Protein AF-A0A8W8ILW5-F1 (afdb_monomer)

Sequence (129 aa):
VIFLQIFKQAAIACSHVERTNFWTGETRCCIYVECQPNFHVKECEVDNTADTCEPCPAGSFMFDRTDSHFPFQCRRYSCPPEARPKSTFSEKGCKLPCECDESRGYIGEDPCLCRKRARSFLLQTLHRK

Structure (mmCIF, N/CA/C/O backbone):
data_AF-A0A8W8ILW5-F1
#
_entry.id   AF-A0A8W8ILW5-F1
#
loop_
_atom_site.group_PDB
_atom_site.id
_atom_site.type_symbol
_atom_site.label_atom_id
_atom_site.label_alt_id
_atom_site.label_comp_id
_atom_site.label_asym_id
_atom_site.label_entity_id
_atom_site.label_seq_id
_atom_site.pdbx_PDB_ins_code
_atom_site.Cartn_x
_atom_site.Cartn_y
_atom_site.Cartn_z
_atom_site.occupancy
_atom_site.B_iso_or_equiv
_atom_site.auth_seq_id
_atom_site.auth_comp_id
_atom_site.auth_asym_id
_atom_site.auth_atom_id
_atom_site.pdbx_PDB_model_num
ATOM 1 N N . VAL A 1 1 ? 38.204 -12.037 -45.903 1.00 34.88 1 VAL A N 1
ATOM 2 C CA . VAL A 1 1 ? 38.305 -12.523 -44.510 1.00 34.88 1 VAL A CA 1
ATOM 3 C C . VAL A 1 1 ? 37.676 -11.472 -43.603 1.00 34.88 1 VAL A C 1
ATOM 5 O O . VAL A 1 1 ? 38.239 -10.403 -43.455 1.00 34.88 1 VAL A O 1
ATOM 8 N N . ILE A 1 2 ? 36.456 -11.784 -43.149 1.00 37.28 2 ILE A N 1
ATOM 9 C CA . ILE A 1 2 ? 35.739 -11.350 -41.932 1.00 37.28 2 ILE A CA 1
ATOM 10 C C . ILE A 1 2 ? 35.561 -9.834 -41.689 1.00 37.28 2 ILE A C 1
ATOM 12 O O . ILE A 1 2 ? 36.417 -9.154 -41.135 1.00 37.28 2 ILE A O 1
ATOM 16 N N . PHE A 1 3 ? 34.359 -9.355 -42.037 1.00 38.62 3 PHE A N 1
ATOM 17 C CA . PHE A 1 3 ? 33.739 -8.122 -41.542 1.00 38.62 3 PHE A CA 1
ATOM 18 C C . PHE A 1 3 ? 33.544 -8.217 -40.017 1.00 38.62 3 PHE A C 1
ATOM 20 O O . PHE A 1 3 ? 32.704 -8.982 -39.545 1.00 38.62 3 PHE A O 1
ATOM 27 N N . LEU A 1 4 ? 34.287 -7.424 -39.245 1.00 42.09 4 LEU A N 1
ATOM 28 C CA . LEU A 1 4 ? 33.985 -7.158 -37.837 1.00 42.09 4 LEU A CA 1
ATOM 29 C C . LEU A 1 4 ? 32.794 -6.193 -37.773 1.00 42.09 4 LEU A C 1
ATOM 31 O O . LEU A 1 4 ? 32.961 -4.975 -37.737 1.00 42.09 4 LEU A O 1
ATOM 35 N N . GLN A 1 5 ? 31.575 -6.736 -37.792 1.00 43.31 5 GLN A N 1
ATOM 36 C CA . GLN A 1 5 ? 30.413 -5.987 -37.328 1.00 43.31 5 GLN A CA 1
ATOM 37 C C . GLN A 1 5 ? 30.530 -5.830 -35.814 1.00 43.31 5 GLN A C 1
ATOM 39 O O . GLN A 1 5 ? 30.272 -6.751 -35.042 1.00 43.31 5 GLN A O 1
ATOM 44 N N . ILE A 1 6 ? 30.969 -4.645 -35.399 1.00 46.56 6 ILE A N 1
ATOM 45 C CA . ILE A 1 6 ? 30.840 -4.173 -34.028 1.00 46.56 6 ILE A CA 1
ATOM 46 C C . ILE A 1 6 ? 29.335 -4.080 -33.774 1.00 46.56 6 ILE A C 1
ATOM 48 O O . ILE A 1 6 ? 28.678 -3.153 -34.251 1.00 46.56 6 ILE A O 1
ATOM 52 N N . PHE A 1 7 ? 28.782 -5.069 -33.072 1.00 43.34 7 PHE A N 1
ATOM 53 C CA . PHE A 1 7 ? 27.438 -5.001 -32.518 1.00 43.34 7 PHE A CA 1
ATOM 54 C C . PHE A 1 7 ? 27.409 -3.816 -31.551 1.00 43.34 7 PHE A C 1
ATOM 56 O O . PHE A 1 7 ? 27.747 -3.940 -30.377 1.00 43.34 7 PHE A O 1
ATOM 63 N N . LYS A 1 8 ? 27.025 -2.636 -32.047 1.00 39.25 8 LYS A N 1
ATOM 64 C CA . LYS A 1 8 ? 26.455 -1.606 -31.189 1.00 39.25 8 LYS A CA 1
ATOM 65 C C . LYS A 1 8 ? 25.173 -2.214 -30.640 1.00 39.25 8 LYS A C 1
ATOM 67 O O . LYS A 1 8 ? 24.136 -2.157 -31.295 1.00 39.25 8 LYS A O 1
ATOM 72 N N . GLN A 1 9 ? 25.252 -2.830 -29.463 1.00 43.94 9 GLN A N 1
ATOM 73 C CA . GLN A 1 9 ? 24.088 -2.935 -28.600 1.00 43.94 9 GLN A CA 1
ATOM 74 C C . GLN A 1 9 ? 23.623 -1.499 -28.401 1.00 43.94 9 GLN A C 1
ATOM 76 O O . GLN A 1 9 ? 24.251 -0.712 -27.695 1.00 43.94 9 GLN A O 1
ATOM 81 N N . ALA A 1 10 ? 22.584 -1.120 -29.142 1.00 42.00 10 ALA A N 1
ATOM 82 C CA . ALA A 1 10 ? 21.784 0.022 -28.783 1.00 42.00 10 ALA A CA 1
ATOM 83 C C . ALA A 1 10 ? 21.252 -0.325 -27.396 1.00 42.00 10 ALA A C 1
ATOM 85 O O . ALA A 1 10 ? 20.338 -1.136 -27.273 1.00 42.00 10 ALA A O 1
ATOM 86 N N . ALA A 1 11 ? 21.903 0.194 -26.356 1.00 50.34 11 ALA A N 1
ATOM 87 C CA . ALA A 1 11 ? 21.285 0.267 -25.052 1.00 50.34 11 ALA A CA 1
ATOM 88 C C . ALA A 1 11 ? 19.994 1.047 -25.297 1.00 50.34 11 ALA A C 1
ATOM 90 O O . ALA A 1 11 ? 20.039 2.241 -25.604 1.00 50.34 11 ALA A O 1
ATOM 91 N N . ILE A 1 12 ? 18.864 0.341 -25.319 1.00 54.72 12 ILE A N 1
ATOM 92 C CA . ILE A 1 12 ? 17.553 0.971 -25.332 1.00 54.72 12 ILE A CA 1
ATOM 93 C C . ILE A 1 12 ? 17.519 1.710 -24.003 1.00 54.72 12 ILE A C 1
ATOM 95 O O . ILE A 1 12 ? 17.383 1.096 -22.949 1.00 54.72 12 ILE A O 1
ATOM 99 N N . ALA A 1 13 ? 17.804 3.011 -24.046 1.00 62.59 13 ALA A N 1
ATOM 100 C CA . ALA A 1 13 ? 17.790 3.839 -22.859 1.00 62.59 13 ALA A CA 1
ATOM 101 C C . ALA A 1 13 ? 16.376 3.752 -22.282 1.00 62.59 13 ALA A C 1
ATOM 103 O O . ALA A 1 13 ? 15.408 4.070 -22.976 1.00 62.59 13 ALA A O 1
ATOM 104 N N . CYS A 1 14 ? 16.258 3.258 -21.051 1.00 72.50 14 CYS A N 1
ATOM 105 C CA . CYS A 1 14 ? 14.970 3.119 -20.397 1.00 72.50 14 CYS A CA 1
ATOM 106 C C . CYS A 1 14 ? 14.329 4.506 -20.274 1.00 72.50 14 CYS A C 1
ATOM 108 O O . CYS A 1 14 ? 14.846 5.377 -19.580 1.00 72.50 14 CYS A O 1
ATOM 110 N N . SER A 1 15 ? 13.206 4.733 -20.957 1.00 75.50 15 SER A N 1
ATOM 111 C CA . SER A 1 15 ? 12.461 5.999 -20.887 1.00 75.50 15 SER A CA 1
ATOM 112 C C . SER A 1 15 ? 11.536 6.089 -19.667 1.00 75.50 15 SER A C 1
ATOM 114 O O . SER A 1 15 ? 10.778 7.049 -19.545 1.00 75.50 15 SER A O 1
ATOM 116 N N . HIS A 1 16 ? 11.552 5.070 -18.804 1.00 84.12 16 HIS A N 1
ATOM 117 C CA . HIS A 1 16 ? 10.653 4.911 -17.666 1.00 84.12 16 HIS A CA 1
ATOM 118 C C . HIS A 1 16 ? 11.448 4.685 -16.373 1.00 84.12 16 HIS A C 1
ATOM 120 O O . HIS A 1 16 ? 12.241 5.543 -15.995 1.00 84.12 16 HIS A O 1
ATOM 126 N N . VAL A 1 17 ? 11.231 3.560 -15.683 1.00 88.56 17 VAL A N 1
ATOM 127 C CA . VAL A 1 17 ? 11.878 3.250 -14.408 1.00 88.56 17 VAL A CA 1
ATOM 128 C C . VAL A 1 17 ? 12.848 2.098 -14.593 1.00 88.56 17 VAL A C 1
ATOM 130 O O . VAL A 1 17 ? 12.453 0.972 -14.891 1.00 88.56 17 VAL A O 1
ATOM 133 N N . GLU A 1 18 ? 14.128 2.388 -14.395 1.00 90.06 18 GLU A N 1
ATOM 134 C CA . GLU A 1 18 ? 15.189 1.391 -14.416 1.00 90.06 18 GLU A CA 1
ATOM 135 C C . GLU A 1 18 ? 15.311 0.728 -13.039 1.00 90.06 18 GLU A C 1
ATOM 137 O O . GLU A 1 18 ? 15.421 1.396 -12.008 1.00 90.06 18 GLU A O 1
ATOM 142 N N . ARG A 1 19 ? 15.274 -0.604 -13.014 1.00 84.75 19 ARG A N 1
ATOM 143 C CA . ARG A 1 19 ? 15.375 -1.419 -11.802 1.00 84.75 19 ARG A CA 1
ATOM 144 C C . ARG A 1 19 ? 16.567 -2.348 -11.960 1.00 84.75 19 ARG A C 1
ATOM 146 O O . ARG A 1 19 ? 16.567 -3.206 -12.838 1.00 84.75 19 ARG A O 1
ATOM 153 N N . THR A 1 20 ? 17.557 -2.202 -11.091 1.00 87.50 20 THR A N 1
ATOM 154 C CA . THR A 1 20 ? 18.758 -3.044 -11.114 1.00 87.50 20 THR A CA 1
ATOM 155 C C . THR A 1 20 ? 18.749 -3.975 -9.917 1.00 87.50 20 THR A C 1
ATOM 157 O O . THR A 1 20 ? 18.714 -3.538 -8.765 1.00 87.50 20 THR A O 1
ATOM 160 N N . ASN A 1 21 ? 18.780 -5.277 -10.185 1.00 84.00 21 ASN A N 1
ATOM 161 C CA . ASN A 1 21 ? 18.903 -6.284 -9.148 1.00 84.00 21 ASN A CA 1
ATOM 162 C C . ASN A 1 21 ? 20.322 -6.236 -8.566 1.00 84.00 21 ASN A C 1
ATOM 164 O O . ASN A 1 21 ? 21.301 -6.502 -9.259 1.00 84.00 21 ASN A O 1
ATOM 168 N N . PHE A 1 22 ? 20.428 -5.925 -7.274 1.00 86.62 22 PHE A N 1
ATOM 169 C CA . PHE A 1 22 ? 21.716 -5.795 -6.589 1.00 86.62 22 PHE A CA 1
ATOM 170 C C . PHE A 1 22 ? 22.557 -7.084 -6.600 1.00 86.62 22 PHE A C 1
ATOM 172 O O . PHE A 1 22 ? 23.782 -7.021 -6.592 1.00 86.62 22 PHE A O 1
ATOM 179 N N . TRP A 1 23 ? 21.914 -8.254 -6.613 1.00 86.31 23 TRP A N 1
ATOM 180 C CA . TRP A 1 23 ? 22.585 -9.548 -6.483 1.00 86.31 23 TRP A CA 1
ATOM 181 C C . TRP A 1 23 ? 23.006 -10.134 -7.828 1.00 86.31 23 TRP A C 1
ATOM 183 O O . TRP A 1 23 ? 24.069 -10.741 -7.920 1.00 86.31 23 TRP A O 1
ATOM 193 N N . THR A 1 24 ? 22.177 -9.974 -8.861 1.00 87.44 24 THR A N 1
ATOM 194 C CA . THR A 1 24 ? 22.456 -10.517 -10.200 1.00 87.44 24 THR A CA 1
ATOM 195 C C . THR A 1 24 ? 23.109 -9.499 -11.131 1.00 87.44 24 THR A C 1
ATOM 197 O O . THR A 1 24 ? 23.699 -9.892 -12.133 1.00 87.44 24 THR A O 1
ATOM 200 N N . GLY A 1 25 ? 23.015 -8.201 -10.818 1.00 84.88 25 GLY A N 1
ATOM 201 C CA . GLY A 1 25 ? 23.431 -7.115 -11.707 1.00 84.88 25 GLY A CA 1
ATOM 202 C C . GLY A 1 25 ? 22.531 -6.949 -12.934 1.00 84.88 25 GLY A C 1
ATOM 203 O O . GLY A 1 25 ? 22.868 -6.194 -13.840 1.00 84.88 25 GLY A O 1
ATOM 204 N N . GLU A 1 26 ? 21.406 -7.663 -12.985 1.00 85.88 26 GLU A N 1
ATOM 205 C CA . GLU A 1 26 ? 20.448 -7.577 -14.079 1.00 85.88 26 GLU A CA 1
ATOM 206 C C . GLU A 1 26 ? 19.635 -6.289 -13.965 1.00 85.88 26 GLU A C 1
ATOM 208 O O . GLU A 1 26 ? 19.054 -5.992 -12.916 1.00 85.88 26 GLU A O 1
ATOM 213 N N . THR A 1 27 ? 19.591 -5.538 -15.059 1.00 86.31 27 THR A N 1
ATOM 214 C CA . THR A 1 27 ? 18.829 -4.300 -15.175 1.00 86.31 27 THR A CA 1
ATOM 215 C C . THR A 1 27 ? 17.611 -4.537 -16.051 1.00 86.31 27 THR A C 1
ATOM 217 O O . THR A 1 27 ? 17.729 -5.086 -17.145 1.00 86.31 27 THR A O 1
ATOM 220 N N . ARG A 1 28 ? 16.448 -4.089 -15.578 1.00 89.25 28 ARG A N 1
ATOM 221 C CA . ARG A 1 28 ? 15.174 -4.141 -16.299 1.00 89.25 28 ARG A CA 1
ATOM 222 C C . ARG A 1 28 ? 14.528 -2.764 -16.356 1.00 89.25 28 ARG A C 1
ATOM 224 O O . ARG A 1 28 ? 14.621 -1.990 -15.402 1.00 89.25 28 ARG A O 1
ATOM 231 N N . CYS A 1 29 ? 13.855 -2.474 -17.459 1.00 90.44 29 CYS A N 1
ATOM 232 C CA . CYS A 1 29 ? 13.069 -1.267 -17.647 1.00 90.44 29 CYS A CA 1
ATOM 233 C C . CYS A 1 29 ? 11.585 -1.569 -17.423 1.00 90.44 29 CYS A C 1
ATOM 235 O O . CYS A 1 29 ? 11.004 -2.389 -18.132 1.00 90.44 29 CYS A O 1
ATOM 237 N N . CYS A 1 30 ? 10.960 -0.893 -16.460 1.00 92.00 30 CYS A N 1
ATOM 238 C CA . CYS A 1 30 ? 9.535 -1.029 -16.165 1.00 92.00 30 CYS A CA 1
ATOM 239 C C . CYS A 1 30 ? 8.766 0.236 -16.559 1.00 92.00 30 CYS A C 1
ATOM 241 O O . CYS A 1 30 ? 9.218 1.350 -16.283 1.00 92.00 30 CYS A O 1
ATOM 243 N N . ILE A 1 31 ? 7.582 0.081 -17.165 1.00 91.50 31 ILE A N 1
ATOM 244 C CA . ILE A 1 31 ? 6.686 1.207 -17.480 1.00 91.50 31 ILE A CA 1
ATOM 245 C C . ILE A 1 31 ? 6.079 1.740 -16.176 1.00 91.50 31 ILE A C 1
ATOM 247 O O . ILE A 1 31 ? 5.551 0.972 -15.369 1.00 91.50 31 ILE A O 1
ATOM 251 N N . TYR A 1 32 ? 6.159 3.060 -15.997 1.00 93.44 32 TYR A N 1
ATOM 252 C CA . TYR A 1 32 ? 5.701 3.782 -14.807 1.00 93.44 32 TYR A CA 1
ATOM 253 C C . TYR A 1 32 ? 4.200 3.609 -14.544 1.00 93.44 32 TYR A C 1
ATOM 255 O O . TYR A 1 32 ? 3.386 3.732 -15.463 1.00 93.44 32 TYR A O 1
ATOM 263 N N . VAL A 1 33 ? 3.841 3.439 -13.269 1.00 94.50 33 VAL A N 1
ATOM 264 C CA . VAL A 1 33 ? 2.462 3.508 -12.772 1.00 94.50 33 VAL A CA 1
ATOM 265 C C . VAL A 1 33 ? 2.366 4.334 -11.491 1.00 94.50 33 VAL A C 1
ATOM 267 O O . VAL A 1 33 ? 3.309 4.404 -10.704 1.00 94.50 33 VAL A O 1
ATOM 270 N N . GLU A 1 34 ? 1.187 4.914 -11.267 1.00 95.56 34 GLU A N 1
ATOM 271 C CA . GLU A 1 34 ? 0.785 5.540 -10.006 1.00 95.56 34 GLU A CA 1
ATOM 272 C C . GLU A 1 34 ? -0.379 4.736 -9.415 1.00 95.56 34 GLU A C 1
ATOM 274 O O . GLU A 1 34 ? -1.414 4.536 -10.058 1.00 95.56 34 GLU A O 1
ATOM 279 N N . CYS A 1 35 ? -0.214 4.274 -8.181 1.00 93.44 35 CYS A N 1
ATOM 280 C CA . CYS A 1 35 ? -1.194 3.472 -7.473 1.00 93.44 35 CYS A CA 1
ATOM 281 C C . CYS A 1 35 ? -2.025 4.317 -6.510 1.00 93.44 35 CYS A C 1
ATOM 283 O O . CYS A 1 35 ? -1.527 5.165 -5.764 1.00 93.44 35 CYS A O 1
ATOM 285 N N . GLN A 1 36 ? -3.329 4.044 -6.521 1.00 92.62 36 GLN A N 1
ATOM 286 C CA . GLN A 1 36 ? -4.283 4.633 -5.589 1.00 92.62 36 GLN A CA 1
ATOM 287 C C . GLN A 1 36 ? -4.046 4.125 -4.158 1.00 92.62 36 GLN A C 1
ATOM 289 O O . GLN A 1 36 ? -3.402 3.088 -3.96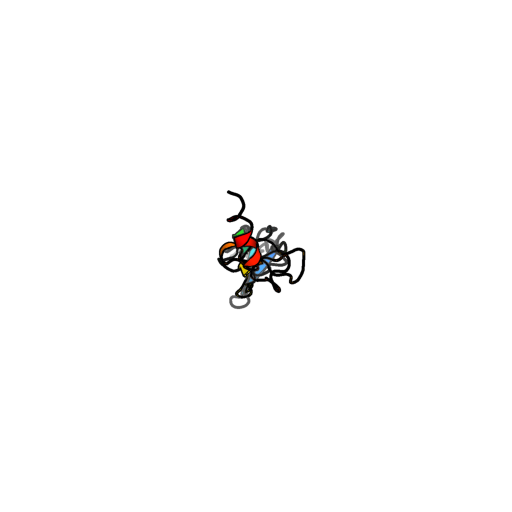7 1.00 92.62 36 GLN A O 1
ATOM 294 N N . PRO A 1 37 ? -4.606 4.807 -3.142 1.00 88.44 37 PRO A N 1
ATOM 295 C CA . PRO A 1 37 ? -4.597 4.299 -1.779 1.00 88.44 37 PRO A CA 1
ATOM 296 C C . PRO A 1 37 ? -5.106 2.855 -1.706 1.00 88.44 37 PRO A C 1
ATOM 298 O O . PRO A 1 37 ? -6.022 2.454 -2.422 1.00 88.44 37 PRO A O 1
ATOM 301 N N . ASN A 1 38 ? -4.517 2.099 -0.790 1.00 86.94 38 ASN A N 1
ATOM 302 C CA . ASN A 1 38 ? -4.707 0.679 -0.517 1.00 86.94 38 ASN A CA 1
ATOM 303 C C . ASN A 1 38 ? -4.114 -0.278 -1.562 1.00 86.94 38 ASN A C 1
ATOM 305 O O . ASN A 1 38 ? -4.336 -1.487 -1.483 1.00 86.94 38 ASN A O 1
ATOM 309 N N . PHE A 1 39 ? -3.323 0.250 -2.492 1.00 92.56 39 PHE A N 1
ATOM 310 C CA . PHE A 1 39 ? -2.517 -0.524 -3.423 1.00 92.56 39 PHE A CA 1
ATOM 311 C C . PHE A 1 39 ? -1.036 -0.216 -3.211 1.00 92.56 39 PHE A C 1
ATOM 313 O O . PHE A 1 39 ? -0.672 0.870 -2.758 1.00 92.56 39 PHE A O 1
ATOM 320 N N . HIS A 1 40 ? -0.184 -1.175 -3.548 1.00 94.44 40 HIS A N 1
ATOM 321 C CA . HIS A 1 40 ? 1.252 -0.974 -3.650 1.00 94.44 40 HIS A CA 1
ATOM 322 C C . HIS A 1 40 ? 1.726 -1.277 -5.067 1.00 94.44 40 HIS A C 1
ATOM 324 O O . HIS A 1 40 ? 1.084 -2.023 -5.811 1.00 94.44 40 HIS A O 1
ATOM 330 N N . VAL A 1 41 ? 2.873 -0.710 -5.426 1.00 95.75 41 VAL A N 1
ATOM 331 C CA . VAL A 1 41 ? 3.532 -1.046 -6.684 1.00 95.75 41 VAL A CA 1
ATOM 332 C C . VAL A 1 41 ? 4.104 -2.454 -6.571 1.00 95.75 41 VAL A C 1
ATOM 334 O O . VAL A 1 41 ? 4.852 -2.763 -5.639 1.00 95.75 41 VAL A O 1
ATOM 337 N N . LYS A 1 42 ? 3.750 -3.310 -7.523 1.00 94.69 42 LYS A N 1
ATOM 338 C CA . LYS A 1 42 ? 4.467 -4.539 -7.827 1.00 94.69 42 LYS A CA 1
ATOM 339 C C . LYS A 1 42 ? 5.327 -4.305 -9.051 1.00 94.69 42 LYS A C 1
ATOM 341 O O . LYS A 1 42 ? 4.842 -3.900 -10.109 1.00 94.69 42 LYS A O 1
ATOM 346 N N . GLU A 1 43 ? 6.606 -4.587 -8.865 1.00 92.25 43 GLU A N 1
ATOM 347 C CA . GLU A 1 43 ? 7.610 -4.407 -9.893 1.00 92.25 43 GLU A CA 1
ATOM 348 C C . GLU A 1 43 ? 7.387 -5.353 -11.072 1.00 92.25 43 GLU A C 1
ATOM 350 O O . GLU A 1 43 ? 7.094 -6.535 -10.879 1.00 92.25 43 GLU A O 1
ATOM 355 N N . CYS A 1 44 ? 7.568 -4.840 -12.286 1.00 91.50 44 CYS A N 1
ATOM 356 C CA . CYS A 1 44 ? 7.487 -5.638 -13.498 1.00 91.50 44 CYS A CA 1
ATOM 357 C C . CYS A 1 44 ? 8.520 -6.780 -13.479 1.00 91.50 44 CYS A C 1
ATOM 359 O O . CYS A 1 44 ? 9.689 -6.570 -13.164 1.00 91.50 44 CYS A O 1
ATOM 361 N N . GLU A 1 45 ? 8.104 -8.009 -13.793 1.00 90.12 45 GLU A N 1
ATOM 362 C CA . GLU A 1 45 ? 9.010 -9.171 -13.827 1.00 90.12 45 GLU A CA 1
ATOM 363 C C . GLU A 1 45 ? 9.731 -9.311 -15.172 1.00 90.12 45 GLU A C 1
ATOM 365 O O . GLU A 1 45 ? 10.825 -9.864 -15.227 1.00 90.12 45 GLU A O 1
ATOM 370 N N . VAL A 1 46 ? 9.133 -8.780 -16.242 1.00 88.88 46 VAL A N 1
ATOM 371 C CA . VAL A 1 46 ? 9.616 -8.893 -17.621 1.00 88.88 46 VAL A CA 1
ATOM 372 C C . VAL A 1 46 ? 10.066 -7.524 -18.125 1.00 88.88 46 VAL A C 1
ATOM 374 O O . VAL A 1 46 ? 9.392 -6.520 -17.892 1.00 88.88 46 VAL A O 1
ATOM 377 N N . ASP A 1 47 ? 11.188 -7.479 -18.839 1.00 88.38 47 ASP A N 1
ATOM 378 C CA . ASP A 1 47 ? 11.730 -6.234 -19.382 1.00 88.38 47 ASP A CA 1
ATOM 379 C C . ASP A 1 47 ? 10.747 -5.537 -20.343 1.00 88.38 47 ASP A C 1
ATOM 381 O O . ASP A 1 47 ? 10.072 -6.182 -21.149 1.00 88.38 47 ASP A O 1
ATOM 385 N N . ASN A 1 48 ? 10.667 -4.210 -20.250 1.00 85.81 48 ASN A N 1
ATOM 386 C CA . ASN A 1 48 ? 9.734 -3.338 -20.974 1.00 85.81 48 ASN A CA 1
ATOM 387 C C . ASN A 1 48 ? 8.242 -3.627 -20.722 1.00 85.81 48 ASN A C 1
ATOM 389 O O . ASN A 1 48 ? 7.392 -3.263 -21.539 1.00 85.81 48 ASN A O 1
ATOM 393 N N . THR A 1 49 ? 7.899 -4.254 -19.594 1.00 90.44 49 THR A N 1
ATOM 394 C CA . THR A 1 49 ? 6.501 -4.396 -19.156 1.00 90.44 49 THR A CA 1
ATOM 395 C C . THR A 1 49 ? 6.139 -3.379 -18.079 1.00 90.44 49 THR A C 1
ATOM 397 O O . THR A 1 49 ? 7.001 -2.719 -17.502 1.00 90.44 49 THR A O 1
ATOM 400 N N . ALA A 1 50 ? 4.841 -3.185 -17.846 1.00 90.06 50 ALA A N 1
ATOM 401 C CA . ALA A 1 50 ? 4.382 -2.236 -16.845 1.00 90.06 50 ALA A CA 1
ATOM 402 C C . ALA A 1 50 ? 4.532 -2.781 -15.429 1.00 90.06 50 ALA A C 1
ATOM 404 O O . ALA A 1 50 ? 4.253 -3.952 -15.164 1.00 90.06 50 ALA A O 1
ATOM 405 N N . ASP A 1 51 ? 4.919 -1.892 -14.516 1.00 94.00 51 ASP A N 1
ATOM 406 C CA . ASP A 1 51 ? 4.621 -2.102 -13.109 1.00 94.00 51 ASP A CA 1
ATOM 407 C C . ASP A 1 51 ? 3.101 -2.225 -12.925 1.00 94.00 51 ASP A C 1
ATOM 409 O O . ASP A 1 51 ? 2.302 -1.775 -13.750 1.00 94.00 51 ASP A O 1
ATOM 413 N N . THR A 1 52 ? 2.676 -2.850 -11.834 1.00 95.56 52 THR A N 1
ATOM 414 C CA . THR A 1 52 ? 1.250 -3.069 -11.566 1.00 95.56 52 THR A CA 1
ATOM 415 C C . THR A 1 52 ? 0.883 -2.613 -10.165 1.00 95.56 52 THR A C 1
ATOM 417 O O . THR A 1 52 ? 1.725 -2.569 -9.273 1.00 95.56 52 THR A O 1
ATOM 420 N N . CYS A 1 53 ? -0.382 -2.249 -9.968 1.00 95.75 53 CYS A N 1
ATO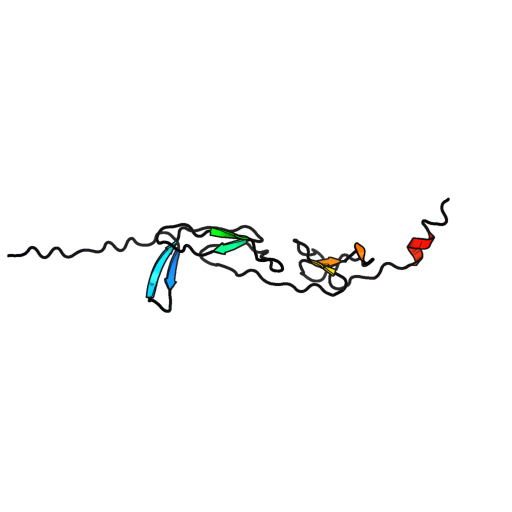M 421 C CA . CYS A 1 53 ? -0.908 -1.897 -8.656 1.00 95.75 53 CYS A CA 1
ATOM 422 C C . CYS A 1 53 ? -1.612 -3.110 -8.057 1.00 95.75 53 CYS A C 1
ATOM 424 O O . CYS A 1 53 ? -2.704 -3.474 -8.497 1.00 95.75 53 CYS A O 1
ATOM 426 N N . GLU A 1 54 ? -0.997 -3.724 -7.051 1.00 94.69 54 GLU A N 1
ATOM 427 C CA . GLU A 1 54 ? -1.591 -4.841 -6.320 1.00 94.69 54 GLU A CA 1
ATOM 428 C C . GLU A 1 54 ? -2.217 -4.362 -5.005 1.00 94.69 54 GLU A C 1
ATOM 430 O O . GLU A 1 54 ? -1.693 -3.447 -4.363 1.00 94.69 54 GLU A O 1
ATOM 435 N N . PRO A 1 55 ? -3.371 -4.925 -4.600 1.00 91.94 55 PRO A N 1
ATOM 436 C CA . PRO A 1 55 ? -4.028 -4.536 -3.361 1.00 91.94 55 PRO A CA 1
ATOM 437 C C . PRO A 1 55 ? -3.181 -4.933 -2.150 1.00 91.94 55 PRO A C 1
ATOM 439 O O . PRO A 1 55 ? -2.539 -5.984 -2.138 1.00 91.94 55 PRO A O 1
ATOM 442 N N . CYS A 1 56 ? -3.230 -4.124 -1.092 1.00 89.38 56 CYS A N 1
ATOM 443 C CA . CYS A 1 56 ? -2.535 -4.456 0.143 1.00 89.38 56 CYS A CA 1
ATOM 444 C C . CYS A 1 56 ? -3.013 -5.802 0.728 1.00 89.38 56 CYS A C 1
ATOM 446 O O . CYS A 1 56 ? -4.218 -6.083 0.736 1.00 89.38 56 CYS A O 1
ATOM 448 N N . PRO A 1 57 ? -2.088 -6.624 1.261 1.00 87.62 57 PRO A N 1
ATOM 449 C CA . PRO A 1 57 ? -2.427 -7.852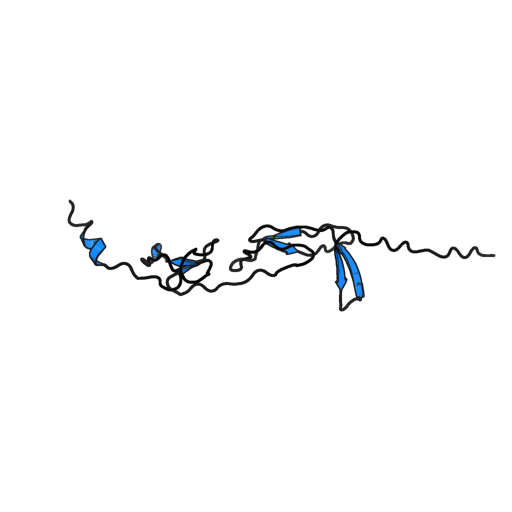 1.969 1.00 87.62 57 PRO A CA 1
ATOM 450 C C . PRO A 1 57 ? -3.435 -7.639 3.105 1.00 87.62 57 PRO A C 1
ATOM 452 O O . PRO A 1 57 ? -3.507 -6.578 3.720 1.00 87.62 57 PRO A O 1
ATOM 455 N N . ALA A 1 58 ? -4.173 -8.692 3.460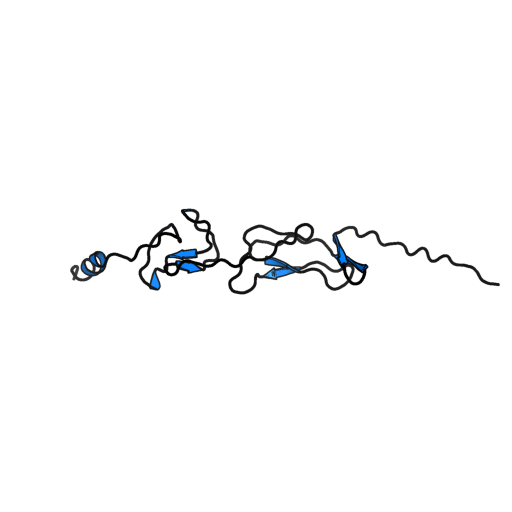 1.00 78.75 58 ALA A N 1
ATOM 456 C CA . ALA A 1 58 ? -5.118 -8.629 4.570 1.00 78.75 58 ALA A CA 1
ATOM 457 C C . ALA A 1 58 ? -4.436 -8.164 5.875 1.00 78.75 58 ALA A C 1
ATOM 459 O O . ALA A 1 58 ? -3.416 -8.713 6.301 1.00 78.75 58 ALA A O 1
ATOM 460 N N . GLY A 1 59 ? -5.016 -7.144 6.514 1.00 73.31 59 GLY A N 1
ATOM 461 C CA . GLY A 1 59 ? -4.492 -6.554 7.750 1.00 73.31 59 GLY A CA 1
ATOM 462 C C . GLY A 1 59 ? -3.339 -5.561 7.556 1.00 73.31 59 GLY A C 1
ATOM 463 O O . GLY A 1 59 ? -2.799 -5.065 8.547 1.00 73.31 59 GLY A O 1
ATOM 464 N N . SER A 1 60 ? -2.956 -5.251 6.315 1.00 84.50 60 SER A N 1
ATOM 465 C CA . SER A 1 60 ? -2.119 -4.098 5.994 1.00 84.50 60 SER A CA 1
ATOM 466 C C . SER A 1 60 ? -2.879 -3.094 5.134 1.00 84.50 60 SER A C 1
ATOM 468 O O . SER A 1 60 ? -3.867 -3.418 4.482 1.00 84.50 60 SER A O 1
ATOM 470 N N . PHE A 1 61 ? -2.424 -1.848 5.181 1.00 82.75 61 PHE A N 1
ATOM 471 C CA . PHE A 1 61 ? -3.037 -0.734 4.485 1.00 82.75 61 PHE A CA 1
ATOM 472 C C . PHE A 1 61 ? -1.961 0.203 3.949 1.00 82.75 61 PHE A C 1
ATOM 474 O O . PHE A 1 61 ? -0.896 0.379 4.551 1.00 82.75 61 PHE A O 1
ATOM 481 N N . MET A 1 62 ? -2.275 0.826 2.824 1.00 85.88 62 MET A N 1
ATOM 482 C CA . MET A 1 62 ? -1.533 1.938 2.253 1.00 85.88 62 MET A CA 1
ATOM 483 C C . MET A 1 62 ? -2.512 3.096 2.130 1.00 85.88 62 MET A C 1
ATOM 485 O O . MET A 1 62 ? -3.570 2.925 1.545 1.00 85.88 62 MET A O 1
ATOM 489 N N . PHE A 1 63 ? -2.214 4.254 2.700 1.00 77.12 63 PHE A N 1
ATOM 490 C CA . PHE A 1 63 ? -3.125 5.405 2.614 1.00 77.12 63 PHE A CA 1
ATOM 491 C C . PHE A 1 63 ? -2.600 6.484 1.679 1.00 77.12 63 PHE A C 1
ATOM 493 O O . PHE A 1 63 ? -3.390 7.184 1.049 1.00 77.12 63 PHE A O 1
ATOM 500 N N . ASP A 1 64 ? -1.279 6.576 1.568 1.00 83.19 64 ASP A N 1
ATOM 501 C CA . ASP A 1 64 ? -0.617 7.471 0.638 1.00 83.19 64 ASP A CA 1
ATOM 502 C C . ASP A 1 64 ? -0.635 6.867 -0.767 1.00 83.19 64 ASP A C 1
ATOM 504 O O . ASP A 1 64 ? -0.611 5.646 -0.944 1.00 83.19 64 ASP A O 1
ATOM 508 N N . ARG A 1 65 ? -0.667 7.731 -1.782 1.00 88.75 65 ARG A N 1
ATOM 509 C CA . ARG A 1 65 ? -0.384 7.287 -3.145 1.00 88.75 65 ARG A CA 1
ATOM 510 C C . ARG A 1 65 ? 1.078 6.880 -3.242 1.00 88.75 65 ARG A C 1
ATOM 512 O O . ARG A 1 65 ? 1.943 7.458 -2.586 1.00 88.75 65 ARG A O 1
ATOM 519 N N . THR A 1 66 ? 1.340 5.886 -4.070 1.00 93.12 66 THR A N 1
ATOM 520 C CA . THR A 1 66 ? 2.686 5.385 -4.332 1.00 93.12 66 THR A CA 1
ATOM 521 C C . THR A 1 66 ? 2.862 5.206 -5.824 1.00 93.12 66 THR A C 1
ATOM 523 O O . THR A 1 66 ? 1.885 4.999 -6.539 1.00 93.12 66 THR A O 1
ATOM 526 N N . ASP A 1 67 ? 4.091 5.310 -6.302 1.00 93.94 67 ASP A N 1
ATOM 527 C CA . ASP A 1 67 ? 4.389 5.187 -7.718 1.00 93.94 67 ASP A CA 1
ATOM 528 C C . ASP A 1 67 ? 5.679 4.408 -7.957 1.00 93.94 67 ASP A C 1
ATOM 530 O O . ASP A 1 67 ? 6.386 4.028 -7.021 1.00 93.94 67 ASP A O 1
ATOM 534 N N . SER A 1 68 ? 5.972 4.128 -9.224 1.00 92.62 68 SER A N 1
ATOM 535 C CA . SER A 1 68 ? 7.125 3.316 -9.607 1.00 92.62 68 SER A CA 1
ATOM 536 C C . SER A 1 68 ? 8.482 3.887 -9.180 1.00 92.62 68 SER A C 1
ATOM 538 O O . SER A 1 68 ? 9.423 3.101 -9.034 1.00 92.62 68 SER A O 1
ATOM 540 N N . HIS A 1 69 ? 8.602 5.206 -8.981 1.00 90.50 69 HIS A N 1
ATOM 541 C CA . HIS A 1 69 ? 9.832 5.842 -8.492 1.00 90.50 69 HIS A CA 1
ATOM 542 C C . HIS A 1 69 ? 9.957 5.722 -6.972 1.00 90.50 69 HIS A C 1
ATOM 544 O O . HIS A 1 69 ? 11.053 5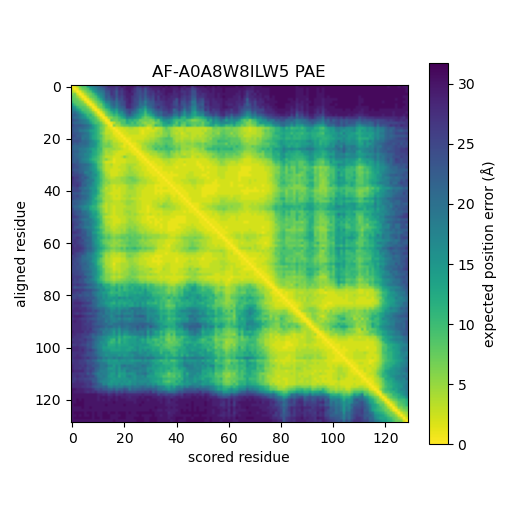.523 -6.449 1.00 90.50 69 HIS A O 1
ATOM 550 N N . PHE A 1 70 ? 8.827 5.813 -6.270 1.00 89.50 70 PHE A N 1
ATOM 551 C CA . PHE A 1 70 ? 8.734 5.726 -4.819 1.00 89.50 70 PHE A CA 1
ATOM 552 C C . PHE A 1 70 ? 7.767 4.602 -4.408 1.00 89.50 70 PHE A C 1
ATOM 554 O O . PHE A 1 70 ? 6.659 4.882 -3.928 1.00 89.50 70 PHE A O 1
ATOM 561 N N . PRO A 1 71 ? 8.170 3.323 -4.580 1.00 89.56 71 PRO A N 1
ATOM 562 C CA . PRO A 1 71 ? 7.337 2.174 -4.249 1.00 89.56 71 PRO A CA 1
ATOM 563 C C . PRO A 1 71 ? 7.288 1.983 -2.727 1.00 89.56 71 PRO A C 1
ATOM 565 O O . PRO A 1 71 ? 8.160 1.370 -2.105 1.00 89.56 71 PRO A O 1
ATOM 568 N N . PHE A 1 72 ? 6.257 2.535 -2.097 1.00 89.94 72 PHE A N 1
ATOM 569 C CA . PHE A 1 72 ? 6.009 2.395 -0.673 1.00 89.94 72 PHE A CA 1
ATOM 570 C C . PHE A 1 72 ? 5.394 1.026 -0.368 1.00 89.94 72 PHE A C 1
ATOM 572 O O . PHE A 1 72 ? 4.615 0.470 -1.140 1.00 89.94 72 PHE A O 1
ATOM 579 N N . GLN A 1 73 ? 5.712 0.502 0.815 1.00 89.00 73 GLN A N 1
ATOM 580 C CA . GLN A 1 73 ? 5.216 -0.788 1.295 1.00 89.00 73 GLN A CA 1
ATOM 581 C C . GLN A 1 73 ? 3.967 -0.626 2.165 1.00 89.00 73 GLN A C 1
ATOM 583 O O . GLN A 1 73 ? 3.908 0.269 3.016 1.00 89.00 73 GLN A O 1
ATOM 588 N N . CYS A 1 74 ? 2.985 -1.517 1.994 1.00 89.38 74 CYS A N 1
ATOM 589 C CA . CYS A 1 74 ? 1.790 -1.546 2.840 1.00 89.38 74 CYS A CA 1
ATOM 590 C C . CYS A 1 74 ? 2.178 -1.738 4.312 1.00 89.38 74 CYS A C 1
ATOM 592 O O . CYS A 1 74 ? 3.008 -2.585 4.652 1.00 89.38 74 CYS A O 1
ATOM 594 N N . ARG A 1 75 ? 1.540 -0.987 5.212 1.00 87.25 75 ARG A N 1
ATOM 595 C CA . ARG A 1 75 ? 1.837 -1.013 6.650 1.00 87.25 75 ARG A CA 1
ATOM 596 C C . ARG A 1 75 ? 0.754 -1.753 7.412 1.00 87.25 75 ARG A C 1
ATOM 598 O O . ARG A 1 75 ? -0.430 -1.597 7.134 1.00 87.25 75 ARG A O 1
ATOM 605 N N . ARG A 1 76 ? 1.150 -2.554 8.399 1.00 83.44 76 ARG A N 1
ATOM 606 C CA . ARG A 1 76 ? 0.203 -3.159 9.342 1.00 83.44 76 ARG A CA 1
ATOM 607 C C . ARG A 1 76 ? -0.078 -2.185 10.475 1.00 83.44 76 ARG A C 1
ATOM 609 O O . ARG A 1 76 ? 0.849 -1.599 11.029 1.00 83.44 76 ARG A O 1
ATOM 616 N N . TYR A 1 77 ? -1.349 -2.057 10.828 1.00 78.06 77 TYR A N 1
ATOM 617 C CA . TYR A 1 77 ? -1.798 -1.252 11.957 1.00 78.06 77 TYR A CA 1
ATOM 618 C C . TYR A 1 77 ? -2.477 -2.167 12.970 1.00 78.06 77 TYR A C 1
ATOM 620 O O . TYR A 1 77 ? -3.285 -3.017 12.602 1.00 78.06 77 TYR A O 1
ATOM 628 N N . SER A 1 78 ? -2.135 -2.002 14.246 1.00 79.75 78 SER A N 1
ATOM 629 C CA . SER A 1 78 ? -2.783 -2.724 15.338 1.00 79.75 78 SER A CA 1
ATOM 630 C C . SER A 1 78 ? -3.832 -1.819 15.963 1.00 79.75 78 SER A C 1
ATOM 632 O O . SER A 1 78 ? -3.486 -0.781 16.527 1.00 79.75 78 SER A O 1
ATOM 634 N N . CYS A 1 79 ? -5.103 -2.207 15.871 1.00 82.31 79 CYS A N 1
ATOM 635 C CA . CYS A 1 79 ? -6.159 -1.511 16.594 1.00 82.31 79 CYS A CA 1
ATOM 636 C C . CYS A 1 79 ? -6.094 -1.857 18.088 1.00 82.31 79 CYS A C 1
ATOM 638 O O . CYS A 1 79 ? -5.733 -2.987 18.438 1.00 82.31 79 CYS A O 1
ATOM 640 N N . PRO A 1 80 ? -6.436 -0.912 18.976 1.00 86.31 80 PRO A N 1
ATOM 641 C CA . PRO A 1 80 ? -6.617 -1.213 20.389 1.00 86.31 80 PRO A CA 1
ATOM 642 C C . PRO A 1 80 ? -7.772 -2.215 20.599 1.00 86.31 80 PRO A C 1
ATOM 644 O O . PRO A 1 80 ? -8.645 -2.326 19.735 1.00 86.31 80 PRO A O 1
ATOM 647 N N . PRO A 1 81 ? -7.806 -2.944 21.731 1.00 87.31 81 PRO A N 1
ATOM 648 C CA . PRO A 1 81 ? -8.768 -4.026 21.982 1.00 87.31 81 PRO A CA 1
ATOM 649 C C . PRO A 1 81 ? -10.247 -3.627 21.892 1.00 87.31 81 PRO A C 1
ATOM 651 O O . PRO A 1 81 ? -11.109 -4.487 21.694 1.00 87.31 81 PRO A O 1
ATOM 654 N N . GLU A 1 82 ? -10.552 -2.350 22.094 1.00 89.44 82 GLU A N 1
ATOM 655 C CA . GLU A 1 82 ? -11.889 -1.755 22.070 1.00 89.44 82 GLU A CA 1
ATOM 656 C C . GLU A 1 82 ? -12.319 -1.270 20.673 1.00 89.44 82 GLU A C 1
ATOM 658 O O . GLU A 1 82 ? -13.467 -0.857 20.489 1.00 89.44 82 GLU A O 1
ATOM 663 N N . ALA A 1 83 ? -11.412 -1.314 19.695 1.00 88.12 83 ALA A N 1
ATOM 664 C CA . ALA A 1 83 ? -11.630 -0.871 18.327 1.00 88.12 83 ALA A CA 1
ATOM 665 C C . ALA A 1 83 ? -11.480 -2.027 17.329 1.00 88.12 83 ALA A C 1
ATOM 667 O O . ALA A 1 83 ? -10.839 -3.045 17.592 1.00 88.12 83 ALA A O 1
ATOM 668 N N . ARG A 1 84 ? -12.065 -1.849 16.149 1.00 84.75 84 ARG A N 1
ATOM 669 C CA . ARG A 1 84 ? -11.965 -2.758 15.008 1.00 84.75 84 ARG A CA 1
ATOM 670 C C . ARG A 1 84 ? -11.323 -2.050 13.810 1.00 84.75 84 ARG A C 1
ATOM 672 O O . ARG A 1 84 ? -11.459 -0.831 13.698 1.00 84.75 84 ARG A O 1
ATOM 679 N N . PRO A 1 85 ? -10.643 -2.780 12.909 1.00 80.56 8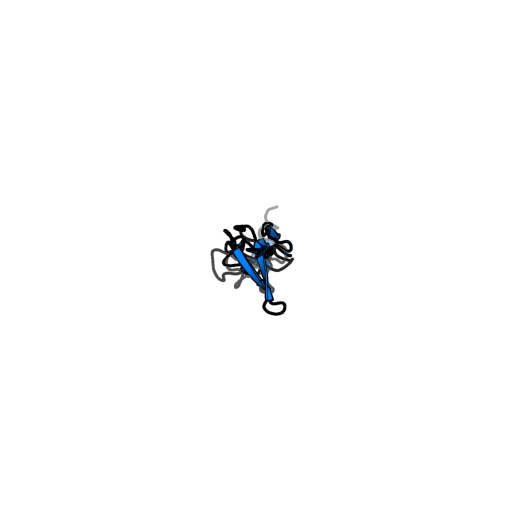5 PRO A N 1
ATOM 680 C CA . PRO A 1 85 ? -10.041 -2.189 11.718 1.00 80.56 85 PRO A CA 1
ATOM 681 C C . PRO A 1 85 ? -11.089 -1.563 10.796 1.00 80.56 85 PRO A C 1
ATOM 683 O O . PRO A 1 85 ? -12.184 -2.104 10.632 1.00 80.56 85 PRO A O 1
ATOM 686 N N . LYS A 1 86 ? -10.722 -0.458 10.150 1.00 78.94 86 LYS A N 1
ATOM 687 C CA . LYS A 1 86 ? -11.511 0.228 9.125 1.00 78.94 86 LYS A CA 1
ATOM 688 C C . LYS A 1 86 ? -10.606 0.661 7.976 1.00 78.94 86 LYS A C 1
ATOM 690 O O . LYS A 1 86 ? -9.427 0.904 8.169 1.00 78.94 86 LYS A O 1
ATOM 695 N N . SER A 1 87 ? -11.159 0.817 6.779 1.00 66.81 87 SER A N 1
ATOM 696 C CA . SER A 1 87 ? -10.433 1.275 5.587 1.00 66.81 87 SER A CA 1
ATOM 697 C C . SER A 1 87 ? -10.128 2.783 5.551 1.00 66.81 87 SER A C 1
ATOM 699 O O . SER A 1 87 ? -9.662 3.279 4.530 1.00 66.81 87 SER A O 1
ATOM 701 N N . THR A 1 88 ? -10.403 3.536 6.619 1.00 67.69 88 THR A N 1
ATOM 702 C CA . THR A 1 88 ? -10.222 4.997 6.687 1.00 67.69 88 THR A CA 1
ATOM 703 C C . THR A 1 88 ? -9.614 5.400 8.026 1.00 67.69 88 THR A C 1
ATOM 705 O O . THR A 1 88 ? -9.949 4.799 9.048 1.00 67.69 88 THR A O 1
ATOM 708 N N . PHE A 1 89 ? -8.779 6.443 8.047 1.00 67.56 89 PHE A N 1
ATOM 709 C CA . PHE A 1 89 ? -8.331 7.053 9.302 1.00 67.56 89 PHE A CA 1
ATOM 710 C C . PHE A 1 89 ? -9.487 7.727 10.032 1.00 67.56 89 PHE A C 1
ATOM 712 O O . PHE A 1 89 ? -10.364 8.316 9.397 1.00 67.56 89 PHE A O 1
ATOM 719 N N . SER A 1 90 ? -9.452 7.693 11.365 1.00 68.44 90 SER A N 1
ATOM 720 C CA . SER A 1 90 ? -10.235 8.664 12.120 1.00 68.44 90 SER A CA 1
ATOM 721 C C . SER A 1 90 ? -9.672 10.064 11.879 1.00 68.44 90 SER A C 1
ATOM 723 O O . SER A 1 90 ? -8.465 10.291 11.983 1.00 68.44 90 SER A O 1
ATOM 725 N N . GLU A 1 91 ? -10.553 11.013 11.567 1.00 70.75 91 GLU A N 1
ATOM 726 C CA . GLU A 1 91 ? -10.210 12.438 11.493 1.00 70.75 91 GLU A CA 1
ATOM 727 C C . GLU A 1 91 ? -9.882 13.018 12.878 1.00 70.75 91 GLU A C 1
ATOM 729 O O . GLU A 1 91 ? -9.322 14.110 12.986 1.00 70.75 91 GLU A O 1
ATOM 734 N N . LYS A 1 92 ? -10.232 12.291 13.947 1.00 68.06 92 LYS A N 1
ATOM 735 C CA . LYS A 1 92 ? -10.125 12.734 15.334 1.00 68.06 92 LYS A CA 1
ATOM 736 C C . LYS A 1 92 ? -9.341 11.731 16.171 1.00 68.06 92 LYS A C 1
ATOM 738 O O . LYS A 1 92 ? -9.513 10.521 16.055 1.00 68.06 92 LYS A O 1
ATOM 743 N N . GLY A 1 93 ? -8.526 12.256 17.081 1.00 75.44 93 GLY A N 1
ATOM 744 C CA . GLY A 1 93 ? -7.759 11.427 18.002 1.00 75.44 93 GLY A CA 1
ATOM 745 C C . GLY A 1 93 ? -6.565 10.760 17.332 1.00 75.44 93 GLY A C 1
ATOM 746 O O . GLY A 1 93 ? -5.828 11.403 16.578 1.00 75.44 93 GLY A O 1
ATOM 747 N N . CYS A 1 94 ? -6.333 9.482 17.630 1.00 75.25 94 CYS A N 1
ATOM 748 C CA . CYS A 1 94 ? -5.183 8.797 17.063 1.00 75.25 94 CYS A CA 1
ATOM 749 C C . CYS A 1 94 ? -5.394 8.456 15.584 1.00 75.25 94 CYS A C 1
ATOM 751 O O . CYS A 1 94 ? -6.421 7.910 15.177 1.00 75.25 94 CYS A O 1
ATOM 753 N N . LYS A 1 95 ? -4.374 8.756 14.772 1.00 76.06 95 LYS A N 1
ATOM 754 C CA . LYS A 1 95 ? -4.318 8.399 13.352 1.00 76.06 95 LYS A CA 1
ATOM 755 C C . LYS A 1 95 ? -4.096 6.895 13.228 1.00 76.06 95 LYS A C 1
ATOM 757 O O . LYS A 1 95 ? -2.989 6.445 12.943 1.00 76.06 95 LYS A O 1
ATOM 762 N N . LEU A 1 96 ? -5.151 6.129 13.480 1.00 77.88 96 LEU A N 1
ATOM 763 C CA . LEU A 1 96 ? -5.236 4.704 13.209 1.00 77.88 96 LEU A CA 1
ATOM 764 C C . LEU A 1 96 ? -6.421 4.426 12.278 1.00 77.88 96 LEU A C 1
ATOM 766 O O . LEU A 1 96 ? -7.460 5.084 12.392 1.00 77.88 96 LEU A O 1
ATOM 770 N N . PRO A 1 97 ? -6.287 3.448 11.370 1.00 79.62 97 PRO A N 1
ATOM 771 C CA . PRO A 1 97 ? -7.377 2.991 10.523 1.00 79.62 97 PRO A CA 1
ATOM 772 C C . PRO A 1 97 ? -8.281 2.039 11.308 1.00 79.62 97 PRO A C 1
ATOM 774 O O . PRO A 1 97 ? -8.369 0.841 11.044 1.00 79.62 97 PRO A O 1
ATOM 777 N N . CYS A 1 98 ? -8.887 2.575 12.359 1.00 84.00 98 CYS A N 1
ATOM 778 C CA . CYS A 1 98 ? -9.687 1.837 13.318 1.00 84.00 98 CYS A CA 1
ATOM 779 C C . CYS A 1 98 ? -10.932 2.655 13.662 1.00 84.00 98 CYS A C 1
ATOM 781 O O . CYS A 1 98 ? -10.914 3.884 13.622 1.00 84.00 98 CYS A O 1
ATOM 783 N N . GLU A 1 99 ? -12.004 1.974 14.041 1.00 87.50 99 GLU A N 1
ATOM 784 C CA . GLU A 1 99 ? -13.193 2.585 14.633 1.00 87.50 99 GLU A CA 1
ATOM 785 C C . GLU A 1 99 ? -13.602 1.815 15.885 1.00 87.50 99 GLU A C 1
ATOM 787 O O . GLU A 1 99 ? -13.314 0.624 16.002 1.00 87.50 99 GLU A O 1
ATOM 792 N N . CYS A 1 100 ? -14.266 2.474 16.833 1.00 89.50 100 CYS A N 1
ATOM 793 C CA . CYS A 1 100 ? -14.732 1.797 18.039 1.00 89.50 100 CYS A CA 1
ATOM 794 C C . CYS A 1 100 ? -15.692 0.650 17.700 1.00 89.50 100 CYS A C 1
ATOM 796 O O . CYS A 1 100 ? -16.549 0.771 16.823 1.00 89.50 100 CYS A O 1
ATOM 798 N N . ASP A 1 101 ? -15.546 -0.479 18.397 1.00 91.19 101 ASP A N 1
ATOM 799 C CA . ASP A 1 101 ? -16.368 -1.656 18.139 1.00 91.19 101 ASP A CA 1
ATOM 800 C C . ASP A 1 101 ? -17.754 -1.517 18.788 1.00 91.19 101 ASP A C 1
ATOM 802 O O . ASP A 1 101 ? -18.012 -1.971 19.912 1.00 91.19 101 ASP A O 1
ATOM 806 N N . GLU A 1 102 ? -18.672 -0.900 18.045 1.00 89.56 102 GLU A N 1
ATOM 807 C CA . GLU A 1 102 ? -20.059 -0.721 18.474 1.00 89.56 102 GLU A CA 1
ATOM 808 C C . GLU A 1 102 ? -20.789 -2.050 18.703 1.00 89.56 102 GLU A C 1
ATOM 810 O O . GLU A 1 102 ? -21.670 -2.116 19.564 1.00 89.56 102 GLU A O 1
ATOM 815 N N . SER A 1 103 ? -20.395 -3.127 18.010 1.00 86.88 103 SER A N 1
ATOM 816 C CA . SER A 1 103 ? -21.000 -4.456 18.185 1.00 86.88 103 SER A CA 1
ATOM 817 C C . SER A 1 103 ? -20.723 -5.030 19.576 1.00 86.88 103 SER A C 1
ATOM 819 O O . SER A 1 103 ? -21.562 -5.715 20.162 1.00 86.88 103 SER A O 1
ATOM 821 N N . ARG A 1 104 ? -19.574 -4.665 20.157 1.00 87.06 104 ARG A N 1
ATOM 822 C CA . ARG A 1 104 ? -19.181 -4.986 21.538 1.00 87.06 104 ARG A CA 1
ATOM 823 C C . ARG A 1 104 ? -19.585 -3.900 22.539 1.00 87.06 104 ARG A C 1
ATOM 825 O O . ARG A 1 104 ? -19.254 -3.991 23.724 1.00 87.06 104 ARG A O 1
ATOM 832 N N . GLY A 1 105 ? -20.331 -2.893 22.084 1.00 89.06 105 GLY A N 1
ATOM 833 C CA . GLY A 1 105 ? -20.840 -1.799 22.900 1.00 89.06 105 GLY A CA 1
ATOM 834 C C . GLY A 1 105 ? -19.804 -0.725 23.223 1.00 89.06 105 GLY A C 1
ATOM 835 O O . GLY A 1 105 ? -19.983 -0.018 24.215 1.00 89.06 105 GLY A O 1
ATOM 836 N N . TYR A 1 106 ? -18.736 -0.596 22.435 1.00 91.75 106 TYR A N 1
ATOM 837 C CA . TYR A 1 106 ? -17.780 0.505 22.541 1.00 91.75 106 TYR A CA 1
ATOM 838 C C . TYR A 1 106 ? -18.161 1.637 21.584 1.00 91.75 106 TYR A C 1
ATOM 840 O O . TYR A 1 106 ? -18.510 1.393 20.437 1.00 91.75 106 TYR A O 1
ATOM 848 N N . ILE A 1 107 ? -18.111 2.878 22.059 1.00 89.81 107 ILE A N 1
ATOM 849 C CA . ILE A 1 107 ? -18.450 4.083 21.294 1.00 89.81 107 ILE A CA 1
ATOM 850 C C . ILE A 1 107 ? -17.360 5.144 21.464 1.00 89.81 107 ILE A C 1
ATOM 852 O O . ILE A 1 107 ? -16.702 5.208 22.505 1.00 89.81 107 ILE A O 1
ATOM 856 N N . GLY A 1 108 ? -17.200 6.003 20.464 1.00 87.50 108 GLY A N 1
ATOM 857 C CA . GLY A 1 108 ? -16.234 7.099 20.484 1.00 87.50 108 GLY A CA 1
ATOM 858 C C . GLY A 1 108 ? -15.800 7.493 19.077 1.00 87.50 108 GLY A C 1
ATOM 859 O O . GLY A 1 108 ? -15.888 6.691 18.153 1.00 87.50 108 GLY A O 1
ATOM 860 N N . GLU A 1 109 ? -15.346 8.736 18.924 1.00 85.75 109 GLU A N 1
ATOM 861 C CA . GLU A 1 109 ? -14.759 9.227 17.668 1.00 85.75 109 GLU A CA 1
ATOM 862 C C . GLU A 1 109 ? -13.241 8.988 17.608 1.00 85.75 109 GLU A C 1
ATOM 864 O O . GLU A 1 109 ? -12.681 8.841 16.526 1.00 85.75 109 GLU A O 1
ATOM 869 N N . ASP A 1 110 ? -12.574 8.943 18.766 1.00 86.88 110 ASP A N 1
ATOM 870 C CA . ASP A 1 110 ? -11.156 8.602 18.871 1.00 86.88 110 ASP A CA 1
ATOM 871 C C . ASP A 1 110 ? -11.008 7.080 19.024 1.00 86.88 110 ASP A C 1
ATOM 873 O O . ASP A 1 110 ? -11.374 6.544 20.079 1.00 86.88 110 ASP A O 1
ATOM 877 N N . PRO A 1 111 ? -10.462 6.372 18.019 1.00 84.50 111 PRO A N 1
ATOM 878 C CA . PRO A 1 111 ? -10.299 4.928 18.090 1.00 84.50 111 PRO A CA 1
ATOM 879 C C . PRO A 1 111 ? -9.326 4.478 19.186 1.00 84.50 111 PRO A C 1
ATOM 881 O O . PRO A 1 111 ? -9.351 3.308 19.549 1.00 84.50 111 PRO A O 1
ATOM 884 N N . CYS A 1 112 ? -8.506 5.371 19.749 1.00 84.81 112 CYS A N 1
ATOM 885 C CA . CYS A 1 112 ? -7.646 5.063 20.892 1.00 84.81 112 CYS A CA 1
ATOM 886 C C . CYS A 1 112 ? -8.320 5.252 22.251 1.00 84.81 112 CYS A C 1
ATOM 888 O O . CYS A 1 112 ? -7.801 4.770 23.254 1.00 84.81 112 CYS A O 1
ATOM 890 N N . LEU A 1 113 ? -9.464 5.937 22.306 1.00 89.44 113 LEU A N 1
ATOM 891 C CA . LEU A 1 113 ? -10.169 6.262 23.550 1.00 89.44 113 LEU A CA 1
ATOM 892 C C . LEU A 1 113 ? -11.634 5.815 23.501 1.00 89.44 113 LEU A C 1
ATOM 894 O O . LEU A 1 113 ? -12.537 6.511 23.977 1.00 89.44 113 LEU A O 1
ATOM 898 N N . CYS A 1 114 ? -11.873 4.628 22.946 1.00 89.50 114 CYS A N 1
ATOM 899 C CA . CYS A 1 114 ? -13.194 4.020 22.900 1.00 89.50 114 CYS A CA 1
ATOM 900 C C . CYS A 1 114 ? -13.748 3.771 24.308 1.00 89.50 114 CYS A C 1
ATOM 902 O O . CYS A 1 114 ? -13.099 3.183 25.174 1.00 89.50 114 CYS A O 1
ATOM 904 N N . ARG A 1 115 ? -14.993 4.193 24.544 1.00 90.44 115 ARG A N 1
ATOM 905 C CA . ARG A 1 115 ? -15.671 4.057 25.837 1.00 90.44 115 ARG A CA 1
ATOM 906 C C . ARG A 1 115 ? -16.759 3.008 25.759 1.00 90.44 115 ARG A C 1
ATOM 908 O O . ARG A 1 115 ? -17.545 2.980 24.817 1.00 90.44 115 ARG A O 1
ATOM 915 N N . LYS A 1 116 ? -16.866 2.178 26.793 1.00 88.19 116 LYS A N 1
ATOM 916 C CA . LYS A 1 116 ? -17.982 1.240 26.913 1.00 88.19 116 LYS A CA 1
ATOM 917 C C . LYS A 1 116 ? -19.277 2.019 27.146 1.00 88.19 116 LYS A C 1
ATOM 919 O O . LYS A 1 116 ? -19.339 2.866 28.039 1.00 88.19 116 LYS A O 1
ATOM 924 N N . ARG A 1 117 ? -20.310 1.738 26.352 1.00 81.19 117 ARG A N 1
ATOM 925 C CA . ARG A 1 117 ? -21.623 2.378 26.466 1.00 81.19 117 ARG A CA 1
ATOM 926 C C . ARG A 1 117 ? -22.157 2.159 27.885 1.00 81.19 117 ARG A C 1
ATOM 928 O O . ARG A 1 117 ? -22.227 1.027 28.369 1.00 81.19 117 ARG 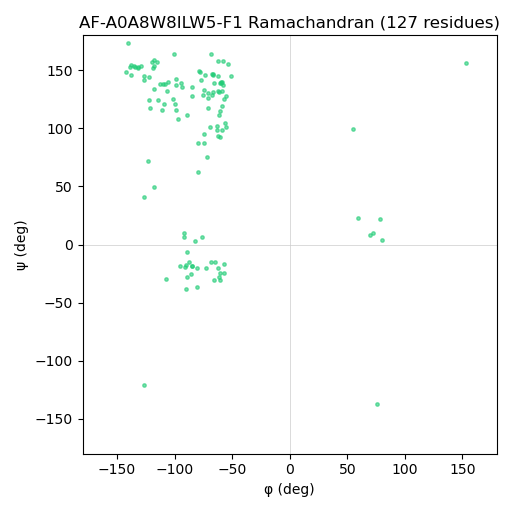A O 1
ATOM 935 N N . ALA A 1 118 ? -22.514 3.247 28.566 1.00 74.75 118 ALA A N 1
ATOM 936 C CA . ALA A 1 118 ? -23.073 3.168 29.907 1.00 74.75 118 ALA A CA 1
ATOM 937 C C . ALA A 1 118 ? -24.406 2.399 29.868 1.00 74.75 118 ALA A C 1
ATOM 939 O O . ALA A 1 118 ? -25.280 2.681 29.044 1.00 74.75 118 ALA A O 1
ATOM 940 N N . ARG A 1 119 ? -24.575 1.432 30.781 1.00 62.75 119 ARG A N 1
ATOM 941 C CA . ARG A 1 119 ? -25.800 0.616 30.911 1.00 62.75 119 ARG A CA 1
ATOM 942 C C . ARG A 1 119 ? -27.072 1.447 31.140 1.00 62.75 119 ARG A C 1
ATOM 944 O O . ARG A 1 119 ? -28.165 0.942 30.913 1.00 62.75 119 ARG A O 1
ATOM 951 N N . SER A 1 120 ? -26.948 2.711 31.540 1.00 56.56 120 SER A N 1
ATOM 952 C CA . SER A 1 120 ? -28.063 3.624 31.814 1.00 56.56 120 SER A CA 1
ATOM 953 C C . SER A 1 120 ? -28.954 3.932 30.600 1.00 56.56 120 SER A C 1
ATOM 955 O O . SER A 1 120 ? -30.112 4.286 30.795 1.00 56.56 120 SER A O 1
ATOM 957 N N . PHE A 1 121 ? -28.490 3.728 29.360 1.00 51.16 121 PHE A N 1
ATOM 958 C CA . PHE A 1 121 ? -29.328 3.904 28.159 1.00 51.16 121 PHE A CA 1
ATOM 959 C C . PHE A 1 121 ? -30.174 2.674 27.782 1.00 51.16 121 PHE A C 1
ATOM 961 O O . PHE A 1 121 ? -31.171 2.817 27.075 1.00 51.16 121 PHE A O 1
ATOM 968 N N . LEU A 1 122 ? -29.839 1.476 28.278 1.00 51.53 122 LEU A N 1
ATOM 969 C CA . LEU A 1 122 ? -30.656 0.269 28.064 1.00 51.53 122 LEU A CA 1
ATOM 970 C C . LEU A 1 122 ? -31.960 0.286 28.881 1.00 51.53 122 LEU A C 1
ATOM 972 O O . LEU A 1 122 ? -32.912 -0.399 28.527 1.00 51.53 122 LEU A O 1
ATOM 976 N N . LEU A 1 123 ? -32.036 1.099 29.939 1.00 48.59 123 LEU A N 1
ATOM 977 C CA . LEU A 1 123 ? -33.251 1.255 30.746 1.00 48.59 123 LEU A CA 1
ATOM 978 C C . LEU A 1 123 ? -34.238 2.290 30.184 1.00 48.59 123 LEU A C 1
ATOM 980 O O . LEU A 1 123 ? -35.418 2.231 30.515 1.00 48.59 123 LEU A O 1
ATOM 984 N N . GLN A 1 124 ? -33.815 3.201 29.299 1.00 49.50 124 GLN A N 1
ATOM 985 C CA . GLN A 1 124 ? -34.730 4.202 28.727 1.00 49.50 124 GLN A CA 1
ATOM 986 C C . GLN A 1 124 ? -35.583 3.665 27.568 1.00 49.50 124 GLN A C 1
ATOM 988 O O . GLN A 1 124 ? -36.637 4.222 27.276 1.00 49.50 124 GLN A O 1
ATOM 993 N N . THR A 1 125 ? -35.172 2.568 26.925 1.00 50.44 125 THR A N 1
ATOM 994 C CA . THR A 1 125 ? -35.954 1.926 25.850 1.00 50.44 125 THR A CA 1
ATOM 995 C C . THR A 1 125 ? -36.932 0.863 26.356 1.00 50.44 125 THR A C 1
ATOM 997 O O . THR A 1 125 ? -37.879 0.541 25.646 1.00 50.44 125 THR A O 1
ATOM 1000 N N . LEU A 1 126 ? -36.765 0.363 27.586 1.00 49.72 126 LEU A N 1
ATOM 1001 C CA . LEU A 1 126 ? -37.684 -0.603 28.208 1.00 49.72 126 LEU A CA 1
ATOM 1002 C C . LEU A 1 126 ? -38.814 0.044 29.028 1.00 49.72 126 LEU A C 1
ATOM 1004 O O . LEU A 1 126 ? -39.838 -0.594 29.229 1.00 49.72 126 LEU A O 1
ATOM 1008 N N . HIS A 1 127 ? -38.674 1.308 29.441 1.00 45.28 127 HIS A N 1
ATOM 1009 C CA . HIS A 1 127 ? -39.714 2.051 30.174 1.00 45.28 127 HIS A CA 1
ATOM 1010 C C . HIS A 1 127 ? -40.663 2.871 29.281 1.00 45.28 127 HIS A C 1
ATOM 1012 O O . HIS A 1 127 ? -41.442 3.677 29.786 1.00 45.28 127 HIS A O 1
ATOM 1018 N N . ARG A 1 128 ? -40.609 2.691 27.954 1.00 49.12 128 ARG A N 1
ATOM 1019 C CA . ARG A 1 128 ? -41.483 3.386 26.994 1.00 49.12 128 ARG A CA 1
ATOM 1020 C C . ARG A 1 128 ? -42.368 2.405 26.215 1.00 49.12 128 ARG A C 1
ATOM 1022 O O . ARG A 1 128 ? -42.413 2.450 24.987 1.00 49.12 128 ARG A O 1
ATOM 1029 N N . LYS A 1 129 ? -43.039 1.512 26.943 1.00 40.28 129 LYS A N 1
ATOM 1030 C CA . LYS A 1 129 ? -44.219 0.765 26.495 1.00 40.28 129 LYS A CA 1
ATOM 1031 C C . LYS A 1 129 ? -45.304 0.875 27.549 1.00 40.28 129 LYS A C 1
ATOM 1033 O O . LYS A 1 129 ? -44.941 0.784 28.741 1.00 40.28 129 LYS A O 1
#
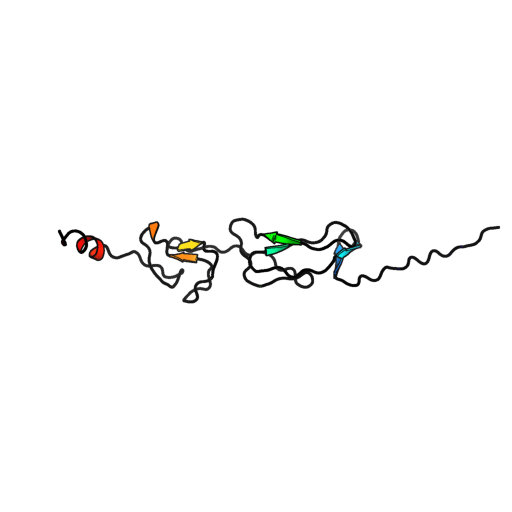
Organism: Magallana gigas (NCBI:txid29159)

pLDDT: mean 78.85, std 16.63, range [34.88, 95.75]

Secondary structure (DSSP, 8-state):
--------------SSEEEE-TTT--EEEEE--EEPTTEEEEPPSSTTEEPEEEEPPTTEE--S-EESSS-PPPEE-PPPTTEEE-SS--SSSS--SEEE-GGGTEE-SSTTS-EEPPGGGTTTTTS--

Foldseek 3Di:
DDDPPPPPPPPPPQPADWDADPPPRDIAREHKDKEAWQWFWDTDPDHPYHIDTHGAPPQWTGHDIAMPVGGDHTHHFDQDPQWDAARDAQPDADRGRIAGDVVQQWHDSHSVDTDRHDCVVVVVVVPPD

Solvent-accessible surface area (backbone atoms only — not comparable to full-atom values): 7696 Å² total; per-residue (Å²): 137,82,86,83,76,78,78,74,74,72,74,76,73,64,91,58,40,76,46,68,41,88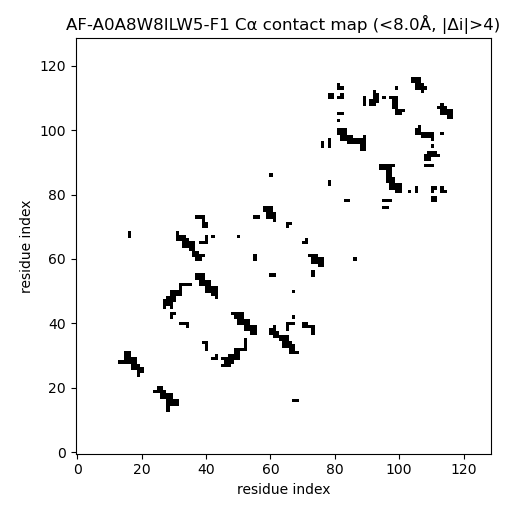,88,78,69,49,72,38,31,23,38,73,43,78,23,56,59,38,24,25,58,41,78,43,91,49,74,75,30,57,34,42,69,41,69,39,57,92,73,33,45,27,79,58,72,28,25,65,90,55,61,53,78,59,42,72,72,84,59,48,95,52,23,36,79,42,101,49,64,32,95,38,75,47,87,39,44,23,39,28,29,55,93,81,38,18,44,56,71,24,26,78,63,40,37,70,63,66,72,74,63,67,57,62,70,69,72,72,118

Nearest PDB structures (foldseek):
  5t2r-assembly1_A  TM=4.827E-01  e=7.063E-03  Homo sapiens
  8yx1-assembly1_R  TM=3.952E-01  e=9.423E-03  Homo sapiens
  5ihl-assembly2_D  TM=4.136E-01  e=2.818E-02  Homo sapiens
  3ij2-assembly1_Y  TM=5.062E-01  e=1.589E-01  Rattus norvegicus
  7law-assembly1_R  TM=5.435E-01  e=3.174E-01  Homo sapiens

Mean predicted aligned error: 12.73 Å

Radius of gyration: 25.93 Å; Cα contacts (8 Å, |Δi|>4): 237; chains: 1; bounding box: 82×25×76 Å